Protein AF-A0AAD8R5W6-F1 (afdb_monomer_lite)

Sequence (79 aa):
MSREALEKSRHLNGDSFTIRCDIVVAQEDVTSPCLDLEVPPSEMKQNFLDLLHAGKGTDVVFEVGGEMFAAHRSVLAGE

pLDDT: mean 86.81, std 10.65, range [49.09, 97.88]

Secondary structure (DSSP, 8-state):
--HHHHHTSTT-BTTB----------------------PPPP-HHHHHHHHHHTTTT--EEEEETTEEEEE-HHHHT--

Organism: Lolium multiflorum (NCBI:txid4521)

InterPro domains:
  IPR000210 BTB/POZ domain [PS50097] (58-79)
  IPR011333 SKP1/BTB/POZ domain superfamily [G3DSA:3.30.710.10] (24-79)
  IPR011333 SKP1/BTB/POZ domain superfamily [SSF54695] (33-77)
  IPR045005 BTB/POZ and MATH domain-containing protein 1-6 [PTHR26379] (1-77)

Foldseek 3Di:
DDPVVVVPDPQDDPPDGDDDDDDDDDDDPPPPPPPPPPDPDDCVVVVQVVCQVVVHQFDDWDQDPNDIGTHHPVVVPDD

Structure (mmCIF, N/CA/C/O backbone):
data_AF-A0AAD8R5W6-F1
#
_entry.id   AF-A0AAD8R5W6-F1
#
loop_
_atom_site.group_PDB
_atom_site.id
_atom_site.type_symbol
_atom_site.label_atom_id
_atom_site.label_alt_id
_atom_site.label_comp_id
_atom_site.label_asym_id
_atom_site.label_entity_id
_atom_site.label_seq_id
_atom_site.pdbx_PDB_ins_code
_atom_site.Cartn_x
_atom_site.Cartn_y
_atom_site.Cartn_z
_atom_site.occupancy
_atom_site.B_iso_or_equiv
_atom_site.auth_seq_id
_atom_site.auth_comp_id
_atom_site.auth_asym_id
_atom_site.auth_atom_id
_atom_site.pdbx_PDB_model_num
ATOM 1 N N . MET A 1 1 ? -30.289 2.430 49.330 1.00 68.25 1 MET A N 1
ATOM 2 C CA . MET A 1 1 ? -31.756 2.261 49.409 1.00 68.25 1 MET A CA 1
ATOM 3 C C . MET A 1 1 ? -32.036 1.082 50.321 1.00 68.25 1 MET A C 1
ATOM 5 O O . MET A 1 1 ? -31.432 0.041 50.09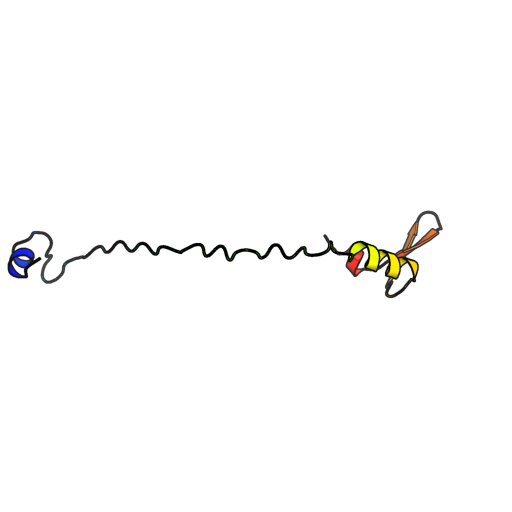1 1.00 68.25 1 MET A O 1
ATOM 9 N N . SER A 1 2 ? -32.856 1.239 51.363 1.00 83.88 2 SER A N 1
ATOM 10 C CA . SER A 1 2 ? -33.285 0.092 52.176 1.00 83.88 2 SER A CA 1
ATOM 11 C C . SER A 1 2 ? -34.462 -0.620 51.505 1.00 83.88 2 SER A C 1
ATOM 13 O O . SER A 1 2 ? -35.159 -0.034 50.671 1.00 83.88 2 SER A O 1
ATOM 15 N N . ARG A 1 3 ? -34.680 -1.883 51.866 1.00 84.25 3 ARG A N 1
ATOM 16 C CA . ARG A 1 3 ? -35.759 -2.709 51.318 1.00 84.25 3 ARG A CA 1
ATOM 17 C C . ARG A 1 3 ? -37.136 -2.089 51.578 1.00 84.25 3 ARG A C 1
ATOM 19 O O . ARG A 1 3 ? -37.942 -1.986 50.660 1.00 84.25 3 ARG A O 1
ATOM 26 N N . GLU A 1 4 ? -37.369 -1.591 52.789 1.00 88.88 4 GLU A N 1
ATOM 27 C CA . GLU A 1 4 ? -38.651 -1.000 53.194 1.00 88.88 4 GLU A CA 1
ATOM 28 C C . GLU A 1 4 ? -38.958 0.281 52.407 1.00 88.88 4 GLU A C 1
ATOM 30 O O . GLU A 1 4 ? -40.117 0.598 52.141 1.00 88.88 4 GLU A O 1
ATOM 35 N N . ALA A 1 5 ? -37.920 1.034 52.031 1.00 88.31 5 ALA A N 1
ATOM 36 C CA . ALA A 1 5 ? -38.063 2.231 51.211 1.00 88.31 5 ALA A CA 1
ATOM 37 C C . ALA A 1 5 ? -38.427 1.890 49.757 1.00 88.31 5 ALA A C 1
ATOM 39 O O . ALA A 1 5 ? -39.201 2.622 49.143 1.00 88.31 5 ALA A O 1
ATOM 40 N N . LEU A 1 6 ? -37.901 0.784 49.216 1.00 85.25 6 LEU A N 1
ATOM 41 C CA . LEU A 1 6 ? -38.222 0.311 47.868 1.00 85.25 6 LEU A CA 1
ATOM 42 C C . LEU A 1 6 ? -39.656 -0.231 47.790 1.00 85.25 6 LEU A C 1
ATOM 44 O O . LEU A 1 6 ? -40.390 0.168 46.887 1.00 85.25 6 LEU A O 1
ATOM 48 N N . GLU A 1 7 ? -40.068 -1.053 48.764 1.00 87.50 7 GLU A N 1
ATOM 49 C CA . GLU A 1 7 ? -41.418 -1.643 48.858 1.00 87.50 7 GLU A CA 1
ATOM 50 C C . GLU A 1 7 ? -42.524 -0.579 48.977 1.00 87.50 7 GLU A C 1
ATOM 52 O O . GLU A 1 7 ? -43.621 -0.755 48.455 1.00 87.50 7 GLU A O 1
ATOM 57 N N . LYS A 1 8 ? -42.236 0.556 49.629 1.00 88.50 8 LYS A N 1
ATOM 58 C CA . LYS A 1 8 ? -43.167 1.694 49.748 1.00 88.50 8 LYS A CA 1
ATOM 59 C C . LYS A 1 8 ? -43.113 2.663 48.564 1.00 88.50 8 LYS A C 1
ATOM 61 O O . LYS A 1 8 ? -43.880 3.625 48.525 1.00 88.50 8 LYS A O 1
ATOM 66 N N . SER A 1 9 ? -42.185 2.471 47.630 1.00 85.00 9 SER A N 1
ATOM 67 C CA . SER A 1 9 ? -41.995 3.383 46.507 1.00 85.00 9 SER A CA 1
ATOM 68 C C . SER A 1 9 ? -42.846 2.997 45.299 1.00 85.00 9 SER A C 1
ATOM 70 O O . SER A 1 9 ? -43.115 1.834 45.033 1.00 85.00 9 SER A O 1
ATOM 72 N N . ARG A 1 10 ? -43.171 3.997 44.480 1.00 88.25 10 ARG A N 1
ATOM 73 C CA . ARG A 1 10 ? -43.830 3.844 43.171 1.00 88.25 10 ARG A CA 1
ATOM 74 C C . ARG A 1 10 ? -42.942 3.235 42.070 1.00 88.25 10 ARG A C 1
ATOM 76 O O . ARG A 1 10 ? -43.356 3.204 40.918 1.00 88.25 10 ARG A O 1
ATOM 83 N N . HIS A 1 11 ? -41.715 2.826 42.400 1.00 84.62 11 HIS A N 1
ATOM 84 C CA . HIS A 1 11 ? -40.758 2.241 41.453 1.00 84.62 11 HIS A CA 1
ATOM 85 C C . HIS A 1 11 ? -40.842 0.710 41.395 1.00 84.62 11 HIS A C 1
ATOM 87 O O . HIS A 1 11 ? -40.247 0.109 40.503 1.00 84.62 11 HIS A O 1
ATOM 93 N N . LEU A 1 12 ? -41.570 0.095 42.332 1.00 89.69 12 LEU A N 1
ATOM 94 C CA . LEU A 1 12 ? -41.894 -1.324 42.315 1.00 89.69 12 LEU A CA 1
ATOM 95 C C . LEU A 1 12 ? -43.196 -1.526 41.524 1.00 89.69 12 LEU A C 1
ATOM 97 O O . LEU A 1 12 ? -44.221 -0.920 41.835 1.00 89.69 12 LEU A O 1
ATOM 101 N N . ASN A 1 13 ? -43.152 -2.365 40.495 1.00 85.31 13 ASN A N 1
ATOM 102 C CA . ASN A 1 13 ? -44.308 -2.786 39.715 1.00 85.31 13 ASN A CA 1
ATOM 103 C C . ASN A 1 13 ? -44.528 -4.289 39.930 1.00 85.31 13 ASN A C 1
ATOM 105 O O . ASN A 1 13 ? -43.832 -5.120 39.336 1.00 85.31 13 ASN A O 1
ATOM 109 N N . GLY A 1 14 ? -45.458 -4.635 40.823 1.00 85.56 14 GLY A N 1
ATOM 110 C CA . GLY A 1 14 ? -45.619 -6.008 41.302 1.00 85.56 14 GLY A CA 1
ATOM 111 C C . GLY A 1 14 ? -44.389 -6.455 42.096 1.00 85.56 14 GLY A C 1
ATOM 112 O O . GLY A 1 14 ? -44.092 -5.868 43.130 1.00 85.56 14 GLY A O 1
ATOM 113 N N . ASP A 1 15 ? -43.672 -7.459 41.587 1.00 85.50 15 ASP A N 1
ATOM 114 C CA . ASP A 1 15 ? -42.435 -8.004 42.180 1.00 85.50 15 ASP A CA 1
ATOM 115 C C . ASP A 1 15 ? -41.174 -7.608 41.382 1.00 85.50 15 ASP A C 1
ATOM 117 O O . ASP A 1 15 ? -40.147 -8.281 41.399 1.00 85.50 15 ASP A O 1
ATOM 121 N N . SER A 1 16 ? -41.258 -6.528 40.598 1.00 88.12 16 SER A N 1
ATOM 122 C CA . SER A 1 16 ? -40.182 -6.103 39.699 1.00 88.12 16 SER A CA 1
ATOM 123 C C . SER A 1 16 ? -39.898 -4.610 39.807 1.00 88.12 16 SER A C 1
ATOM 125 O O . SER A 1 16 ? -40.778 -3.809 40.115 1.00 88.12 16 SER A O 1
ATOM 127 N N . PHE A 1 17 ? -38.657 -4.220 39.537 1.00 90.44 17 PHE A N 1
ATOM 128 C CA . PHE A 1 17 ? -38.244 -2.826 39.404 1.00 90.44 17 PHE A CA 1
ATOM 129 C C . PHE A 1 17 ? -37.106 -2.732 38.386 1.00 90.44 17 PHE A C 1
ATOM 131 O O . PHE A 1 17 ? -36.464 -3.730 38.057 1.00 90.44 17 PHE A O 1
ATOM 138 N N . THR A 1 18 ? -36.852 -1.530 37.875 1.00 89.12 18 THR A N 1
ATOM 139 C CA . THR A 1 18 ? -35.811 -1.294 36.869 1.00 89.12 18 THR A CA 1
ATOM 140 C C . THR A 1 18 ? -34.714 -0.413 37.441 1.00 89.12 18 THR A C 1
ATOM 142 O O . THR A 1 18 ? -34.985 0.641 38.014 1.00 89.12 18 THR A O 1
ATOM 145 N N . ILE A 1 19 ? -33.466 -0.834 37.248 1.00 91.12 19 ILE A N 1
ATOM 146 C CA . ILE A 1 19 ? -32.276 -0.050 37.573 1.00 91.12 19 ILE A CA 1
ATOM 147 C C . ILE A 1 19 ? -31.653 0.404 36.255 1.00 91.12 19 ILE A C 1
ATOM 149 O O . ILE A 1 19 ? -31.371 -0.427 35.393 1.00 91.12 19 ILE A O 1
ATOM 153 N N . ARG A 1 20 ? -31.427 1.713 36.098 1.00 91.38 20 ARG A N 1
ATOM 154 C CA . ARG A 1 20 ? -30.592 2.240 35.015 1.00 91.38 20 ARG A CA 1
ATOM 155 C C . ARG A 1 20 ? -29.172 2.417 35.536 1.00 91.38 20 ARG A C 1
ATOM 157 O O . ARG A 1 20 ? -28.966 3.142 36.506 1.00 91.38 20 ARG A O 1
ATOM 164 N N . CYS A 1 21 ? -28.222 1.768 34.877 1.00 91.94 21 CYS A N 1
ATOM 165 C CA . CYS A 1 21 ? -26.800 1.926 35.139 1.00 91.94 21 CYS A CA 1
ATOM 166 C C . CYS A 1 21 ? -26.158 2.553 33.903 1.00 91.94 21 CYS A C 1
ATOM 168 O O . CYS A 1 21 ? -26.097 1.915 32.855 1.00 91.94 21 CYS A O 1
ATOM 170 N N . ASP A 1 22 ? -25.690 3.789 34.035 1.00 93.38 22 ASP A N 1
ATOM 171 C CA . ASP A 1 22 ? -24.929 4.471 32.993 1.00 93.38 22 ASP A CA 1
ATOM 172 C C . ASP A 1 22 ? -23.435 4.196 33.255 1.00 93.38 22 ASP A C 1
ATOM 174 O O . ASP A 1 22 ? -22.895 4.609 34.283 1.00 93.38 22 ASP A O 1
ATOM 178 N N . ILE A 1 23 ? -22.784 3.430 32.371 1.00 90.31 23 ILE A N 1
ATOM 179 C CA . ILE A 1 23 ? -21.369 3.044 32.497 1.00 90.31 23 ILE A CA 1
ATOM 180 C C . ILE A 1 23 ? -20.558 3.845 31.484 1.00 90.31 23 ILE A C 1
ATOM 182 O O . ILE A 1 23 ? -20.784 3.740 30.280 1.00 90.31 23 ILE A O 1
ATOM 186 N N . VAL A 1 24 ? -19.587 4.613 31.972 1.00 90.75 24 VAL A N 1
ATOM 187 C CA . VAL A 1 24 ? -18.608 5.306 31.131 1.00 90.75 24 VAL A CA 1
ATOM 188 C C . VAL A 1 24 ? -17.286 4.563 31.247 1.00 90.75 24 VAL A C 1
ATOM 190 O O . VAL A 1 24 ? -16.719 4.468 32.334 1.00 90.75 24 VAL A O 1
ATOM 193 N N . VAL A 1 25 ? -16.802 4.026 30.129 1.00 85.75 25 VAL A N 1
ATOM 194 C CA . VAL A 1 25 ? -15.467 3.428 30.047 1.00 85.75 25 VAL A CA 1
ATOM 195 C C . VAL A 1 25 ? -14.507 4.529 29.620 1.00 85.75 25 VAL A C 1
ATOM 197 O O . VAL A 1 25 ? -14.551 4.981 28.479 1.00 85.75 25 VAL A O 1
ATOM 200 N N . ALA A 1 26 ? -13.671 4.989 30.549 1.00 82.62 26 ALA A N 1
ATOM 201 C CA . ALA A 1 26 ? -12.573 5.883 30.217 1.00 82.62 26 ALA A CA 1
ATOM 202 C C . ALA A 1 26 ? -11.471 5.061 29.542 1.00 82.62 26 ALA A C 1
ATOM 204 O O . ALA A 1 26 ? -10.914 4.146 30.150 1.00 82.62 26 ALA A O 1
ATOM 205 N N . GLN A 1 27 ? -11.189 5.364 28.279 1.00 78.06 27 GLN A N 1
ATOM 206 C CA . GLN A 1 27 ? -9.992 4.883 27.611 1.00 78.06 27 GLN A CA 1
ATOM 207 C C . GLN A 1 27 ? -8.892 5.902 27.893 1.00 78.06 27 GLN A C 1
ATOM 209 O O . GLN A 1 27 ? -9.019 7.071 27.535 1.00 78.06 27 GLN A O 1
ATOM 214 N N . GLU A 1 28 ? -7.845 5.482 28.595 1.00 74.38 28 GLU A N 1
ATOM 215 C CA . GLU A 1 28 ? -6.623 6.271 28.640 1.00 74.38 28 GLU A CA 1
ATOM 216 C C . GLU A 1 28 ? -5.962 6.131 27.272 1.00 74.38 28 GLU A C 1
ATOM 218 O O . GLU A 1 28 ? -5.549 5.034 26.881 1.00 74.38 28 GLU A O 1
ATOM 223 N N . ASP A 1 29 ? -5.895 7.233 26.528 1.00 68.62 29 ASP A N 1
ATOM 224 C CA . ASP A 1 29 ? -5.024 7.328 25.369 1.00 68.62 29 ASP A CA 1
ATOM 225 C C . ASP A 1 29 ? -3.592 7.246 25.889 1.00 68.62 29 ASP A C 1
ATOM 227 O O . ASP A 1 29 ? -2.954 8.248 26.217 1.00 68.62 29 ASP A O 1
ATOM 231 N N . VAL A 1 30 ? -3.072 6.025 26.000 1.00 66.25 30 VAL A N 1
ATOM 232 C CA . VAL A 1 30 ? -1.636 5.809 26.078 1.00 66.25 30 VAL A CA 1
ATOM 233 C C . VAL A 1 30 ? -1.107 6.185 24.701 1.00 66.25 30 VAL A C 1
ATOM 235 O O . VAL A 1 30 ? -0.861 5.334 23.850 1.00 66.25 30 VAL A O 1
ATOM 238 N N . THR A 1 31 ? -0.939 7.485 24.458 1.00 63.41 31 THR A N 1
ATOM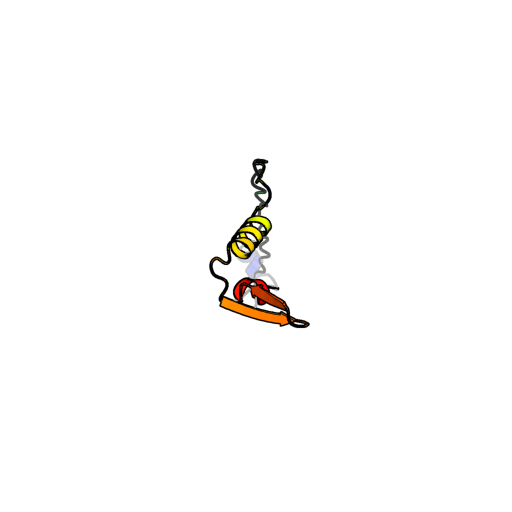 239 C CA . THR A 1 31 ? 0.076 7.949 23.526 1.00 63.41 31 THR A CA 1
ATOM 240 C C . THR A 1 31 ? 1.381 7.445 24.109 1.00 63.41 31 THR A C 1
ATOM 242 O O . THR A 1 31 ? 1.992 8.090 24.963 1.00 63.41 31 THR A O 1
ATOM 245 N N . SER A 1 32 ? 1.772 6.233 23.713 1.00 65.50 32 SER A N 1
ATOM 246 C CA . SER A 1 32 ? 3.149 5.794 23.841 1.00 65.50 32 SER A CA 1
ATOM 247 C C . SER A 1 32 ? 3.999 6.966 23.369 1.00 65.50 32 SER A C 1
ATOM 249 O O . SER A 1 32 ? 3.676 7.507 22.304 1.00 65.50 32 SER A O 1
ATOM 251 N N . PRO A 1 33 ? 5.034 7.398 24.110 1.00 60.09 33 PRO A N 1
ATOM 252 C CA . PRO A 1 33 ? 5.997 8.293 23.510 1.00 60.09 33 PRO A CA 1
ATOM 253 C C . PRO A 1 33 ? 6.482 7.550 22.270 1.00 60.09 33 PRO A C 1
ATOM 255 O O . PRO A 1 33 ? 7.116 6.498 22.383 1.00 60.09 33 PRO A O 1
ATOM 258 N N . CYS A 1 34 ? 6.092 8.033 21.088 1.00 62.53 34 CYS A N 1
ATOM 259 C CA . CYS A 1 34 ? 6.834 7.740 19.887 1.00 62.53 34 CYS A CA 1
ATOM 260 C C . CYS A 1 34 ? 8.230 8.206 20.261 1.00 62.53 34 CYS A C 1
ATOM 262 O O . CYS A 1 34 ? 8.480 9.402 20.364 1.00 62.53 34 CYS A O 1
ATOM 264 N N . LEU A 1 35 ? 9.104 7.266 20.622 1.00 66.00 35 LEU A N 1
ATOM 265 C CA . LEU A 1 35 ? 10.523 7.532 20.569 1.00 66.00 35 LEU A CA 1
ATOM 266 C C . LEU A 1 35 ? 10.697 8.095 19.165 1.00 66.00 35 LEU A C 1
ATOM 268 O O . LEU A 1 35 ? 10.286 7.422 18.215 1.00 66.00 35 LEU A O 1
ATOM 272 N N . ASP A 1 36 ? 11.166 9.337 19.061 1.00 64.31 36 ASP A N 1
ATOM 273 C CA . ASP A 1 36 ? 11.475 10.009 17.801 1.00 64.31 36 ASP A CA 1
ATOM 274 C C . ASP A 1 36 ? 12.647 9.263 17.142 1.00 64.31 36 ASP A C 1
ATOM 276 O O . ASP A 1 36 ? 13.773 9.742 17.036 1.00 64.31 36 ASP A O 1
ATOM 280 N N . LEU A 1 37 ? 12.403 8.004 16.789 1.00 71.31 37 LEU A N 1
ATOM 281 C CA . LEU A 1 37 ? 13.255 7.184 15.974 1.00 71.31 37 LEU A CA 1
ATOM 282 C C . LEU A 1 37 ? 13.056 7.746 14.584 1.00 71.31 37 LEU A C 1
ATOM 284 O O . LEU A 1 37 ? 11.992 7.603 13.982 1.00 71.31 37 LEU A O 1
ATOM 288 N N . GLU A 1 38 ? 14.077 8.447 14.123 1.00 78.06 38 GLU A N 1
ATOM 289 C CA . GLU A 1 38 ? 14.132 8.979 12.778 1.00 78.06 38 GLU A CA 1
ATOM 290 C C . GLU A 1 38 ? 14.056 7.794 11.807 1.00 78.06 38 GLU A C 1
ATOM 292 O O . GLU A 1 38 ? 15.017 7.047 11.611 1.00 78.06 38 GLU A O 1
ATOM 297 N N . VAL A 1 39 ? 12.861 7.550 11.268 1.00 81.19 39 VAL A N 1
ATOM 298 C CA . VAL A 1 39 ? 12.663 6.546 10.227 1.00 81.19 39 VAL A CA 1
ATOM 299 C C . VAL A 1 39 ? 13.238 7.147 8.948 1.00 81.19 39 VAL A C 1
ATOM 301 O O . VAL A 1 39 ? 12.750 8.196 8.513 1.00 81.19 39 VAL A O 1
ATOM 304 N N . PRO A 1 40 ? 14.264 6.531 8.333 1.00 83.62 40 PRO A N 1
ATOM 305 C CA . PRO A 1 40 ? 14.790 7.045 7.085 1.00 83.62 40 PRO A CA 1
ATOM 306 C C . PRO A 1 40 ? 13.687 7.027 6.016 1.00 83.62 40 PRO A C 1
ATOM 308 O O . PRO A 1 40 ? 12.832 6.132 6.013 1.00 83.62 40 PRO A O 1
ATOM 311 N N . PRO A 1 41 ? 13.680 8.008 5.102 1.00 86.75 41 PRO A N 1
ATOM 312 C CA . PRO A 1 41 ? 12.710 8.047 4.021 1.00 86.75 41 PRO A CA 1
ATOM 313 C C . PRO A 1 41 ? 12.784 6.767 3.182 1.00 86.75 41 PRO A C 1
ATOM 315 O O . PRO A 1 41 ? 13.851 6.194 2.970 1.00 86.75 41 PRO A O 1
ATOM 318 N N . SER A 1 42 ? 11.633 6.315 2.689 1.00 89.00 42 SER A N 1
ATOM 319 C CA . SER A 1 42 ? 11.562 5.109 1.865 1.00 89.00 42 SER A CA 1
ATOM 320 C C . SER A 1 42 ? 12.286 5.300 0.530 1.00 89.00 42 SER A C 1
ATOM 322 O O . SER A 1 42 ? 11.946 6.185 -0.255 1.00 89.00 42 SER A O 1
AT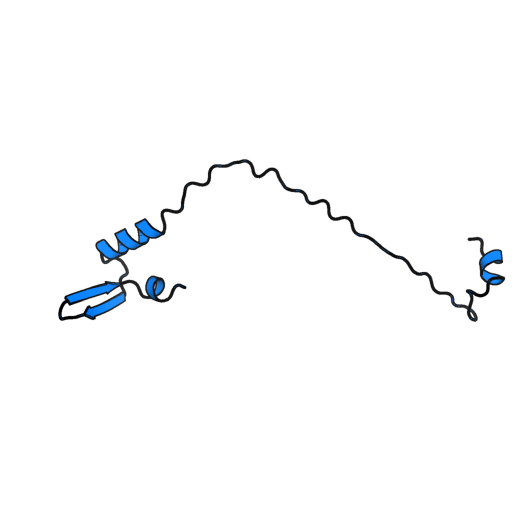OM 324 N N . GLU A 1 43 ? 13.225 4.406 0.230 1.00 93.06 43 GLU A N 1
ATOM 325 C CA . GLU A 1 43 ? 13.934 4.349 -1.058 1.00 93.06 43 GLU A CA 1
ATOM 326 C C . GLU A 1 43 ? 13.208 3.482 -2.101 1.00 93.06 43 GLU A C 1
ATOM 328 O O . GLU A 1 43 ? 13.729 3.205 -3.180 1.00 93.06 43 GLU A O 1
ATOM 333 N N . MET A 1 44 ? 11.975 3.053 -1.810 1.00 90.88 44 MET A N 1
ATOM 334 C CA . MET A 1 44 ? 11.207 2.133 -2.655 1.00 90.88 44 MET A CA 1
ATOM 335 C C . MET A 1 44 ? 11.081 2.623 -4.103 1.00 90.88 44 MET A C 1
ATOM 337 O O . MET A 1 44 ? 11.241 1.838 -5.035 1.00 90.88 44 MET A O 1
ATOM 341 N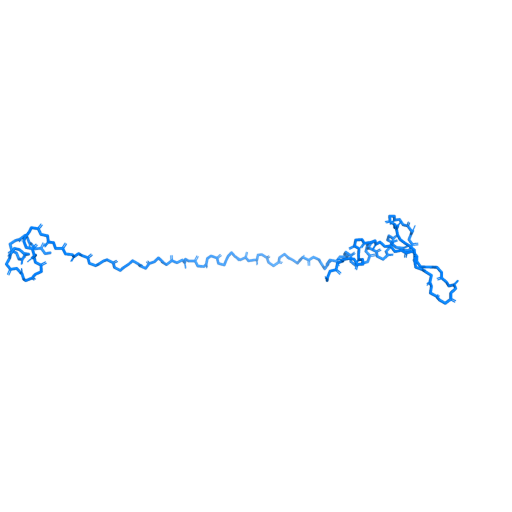 N . LYS A 1 45 ? 10.862 3.929 -4.302 1.00 89.44 45 LYS A N 1
ATOM 342 C CA . LYS A 1 45 ? 10.786 4.530 -5.639 1.00 89.44 45 LYS A CA 1
ATOM 343 C C . LYS A 1 45 ? 12.091 4.354 -6.418 1.00 89.44 45 LYS A C 1
ATOM 345 O O . LYS A 1 45 ? 12.047 3.943 -7.573 1.00 89.44 45 LYS A O 1
ATOM 350 N N . GLN A 1 46 ? 13.232 4.648 -5.794 1.00 93.75 46 GLN A N 1
ATOM 351 C CA . GLN A 1 46 ? 14.532 4.535 -6.455 1.00 93.75 46 GLN A CA 1
ATOM 352 C C . GLN A 1 46 ? 14.854 3.074 -6.775 1.00 93.75 46 GLN A C 1
ATOM 354 O O . GLN A 1 46 ? 15.240 2.767 -7.898 1.00 93.75 46 GLN A O 1
ATOM 359 N N . ASN A 1 47 ? 14.564 2.161 -5.848 1.00 93.12 47 ASN A N 1
ATOM 360 C CA . ASN A 1 47 ? 14.779 0.731 -6.051 1.00 93.12 47 ASN A CA 1
ATOM 361 C C . ASN A 1 47 ? 13.997 0.181 -7.257 1.00 93.12 47 ASN A C 1
ATOM 363 O O . ASN A 1 47 ? 14.529 -0.621 -8.023 1.00 93.12 47 ASN A O 1
ATOM 367 N N . PHE A 1 48 ? 12.748 0.615 -7.469 1.00 92.12 48 PHE A N 1
ATOM 368 C CA . PHE A 1 48 ? 11.993 0.214 -8.662 1.00 92.12 48 PHE A CA 1
ATOM 369 C C . PHE A 1 48 ? 12.539 0.825 -9.953 1.00 92.12 48 PHE A C 1
ATOM 371 O O . PHE A 1 48 ? 12.561 0.137 -10.974 1.00 92.12 48 PHE A O 1
ATOM 378 N N . LEU A 1 49 ? 13.013 2.074 -9.919 1.00 93.25 49 LEU A N 1
ATOM 379 C CA . LEU A 1 49 ? 13.677 2.691 -11.070 1.00 93.25 49 LEU A CA 1
ATOM 380 C C . LEU A 1 49 ? 14.961 1.943 -11.441 1.00 93.25 49 LEU A C 1
ATOM 382 O O . LEU A 1 49 ? 15.196 1.682 -12.616 1.00 93.25 49 LEU A O 1
ATOM 386 N N . ASP A 1 50 ? 15.756 1.531 -10.458 1.00 96.50 50 ASP A N 1
ATOM 387 C CA . ASP A 1 50 ? 16.989 0.783 -10.703 1.00 96.50 50 ASP A CA 1
ATOM 388 C C . ASP A 1 50 ? 16.697 -0.602 -11.296 1.00 96.50 50 ASP A C 1
ATOM 390 O O . ASP A 1 50 ? 17.367 -1.037 -12.235 1.00 96.50 50 ASP A O 1
ATOM 394 N N . LEU A 1 51 ? 15.647 -1.281 -10.813 1.00 95.88 51 LEU A N 1
ATOM 395 C CA . LEU A 1 51 ? 15.167 -2.530 -11.412 1.00 95.88 51 LEU A CA 1
ATOM 396 C C . LEU A 1 51 ? 14.693 -2.329 -12.855 1.00 95.88 51 LEU A C 1
ATOM 398 O O . LEU A 1 51 ? 14.953 -3.184 -13.702 1.00 95.88 51 LEU A O 1
ATOM 402 N N . LEU A 1 52 ? 14.023 -1.210 -13.135 1.00 95.06 52 LEU A N 1
ATOM 403 C CA . LEU A 1 52 ? 13.547 -0.859 -14.469 1.00 95.06 52 LEU A CA 1
ATOM 404 C C . LEU A 1 52 ? 14.721 -0.609 -15.421 1.00 95.06 52 LEU A C 1
ATOM 406 O O . LEU A 1 52 ? 14.767 -1.203 -16.495 1.00 95.06 52 LEU A O 1
ATOM 410 N N . HIS A 1 53 ? 15.704 0.191 -15.002 1.00 94.88 53 HIS A N 1
ATOM 411 C CA . HIS A 1 53 ? 16.919 0.461 -15.774 1.00 94.88 53 HIS A CA 1
ATOM 412 C C . HIS A 1 53 ? 17.747 -0.803 -16.025 1.00 94.88 53 HIS A C 1
ATOM 414 O O . HIS A 1 53 ? 18.306 -0.971 -17.106 1.00 94.88 53 HIS A O 1
ATOM 420 N N . ALA A 1 54 ? 17.803 -1.713 -15.051 1.00 95.62 54 ALA A N 1
ATOM 421 C CA . ALA A 1 54 ? 18.459 -3.008 -15.203 1.00 95.62 54 ALA A CA 1
ATOM 422 C C . ALA A 1 54 ? 17.639 -4.020 -16.030 1.00 95.62 54 ALA A C 1
ATOM 424 O O . ALA A 1 54 ? 18.119 -5.128 -16.274 1.00 95.62 54 ALA A O 1
ATOM 425 N N . GLY A 1 55 ? 16.397 -3.695 -16.412 1.00 92.56 55 GLY A N 1
ATOM 426 C CA . GLY A 1 55 ? 15.472 -4.615 -17.082 1.00 92.56 55 GLY A CA 1
ATOM 427 C C . GLY A 1 55 ? 15.088 -5.831 -16.230 1.00 92.56 55 GL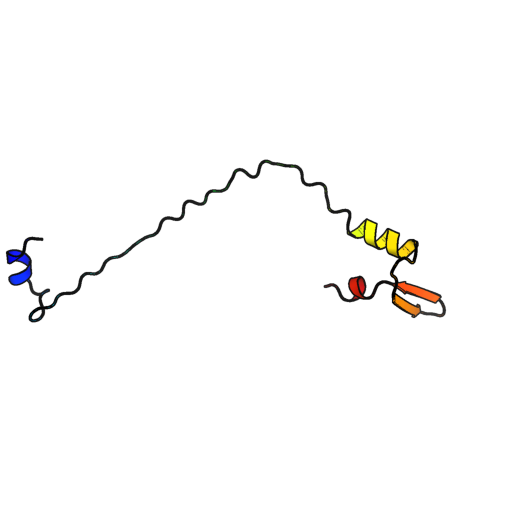Y A C 1
ATOM 428 O O . GLY A 1 55 ? 14.643 -6.852 -16.751 1.00 92.56 55 GLY A O 1
ATOM 429 N N . LYS A 1 56 ? 15.295 -5.774 -14.911 1.00 95.50 56 LYS A N 1
ATOM 430 C CA . LYS A 1 56 ? 15.093 -6.916 -14.023 1.00 95.50 56 LYS A CA 1
ATOM 431 C C . LYS A 1 56 ? 13.629 -7.009 -13.618 1.00 95.50 56 LYS A C 1
ATOM 433 O O . LYS A 1 56 ? 13.094 -6.120 -12.958 1.00 95.50 56 LYS A O 1
ATOM 438 N N . GLY A 1 57 ? 13.007 -8.134 -13.962 1.00 92.19 57 GLY A N 1
ATOM 439 C CA . GLY A 1 57 ? 11.618 -8.422 -13.604 1.00 92.19 57 GLY A CA 1
ATOM 440 C C . GLY A 1 57 ? 10.589 -7.632 -14.410 1.00 92.19 57 GLY A C 1
ATOM 441 O O . GLY A 1 57 ? 9.417 -7.664 -14.048 1.00 92.19 57 GLY A O 1
ATOM 442 N N . THR A 1 58 ? 11.001 -6.937 -15.473 1.00 96.25 58 THR A N 1
ATOM 443 C CA . THR A 1 58 ? 10.061 -6.362 -16.434 1.00 96.25 58 THR A CA 1
ATOM 444 C C . THR A 1 58 ? 9.360 -7.495 -17.180 1.00 96.25 58 THR A C 1
ATOM 446 O O . THR A 1 58 ? 9.981 -8.455 -17.637 1.00 96.25 58 THR A O 1
ATOM 449 N N . ASP A 1 59 ? 8.040 -7.413 -17.247 1.00 96.81 59 ASP A N 1
ATOM 450 C CA . ASP A 1 59 ? 7.160 -8.461 -17.765 1.00 96.81 59 ASP A CA 1
ATOM 451 C C . ASP A 1 59 ? 6.179 -7.933 -18.822 1.00 96.81 59 ASP A C 1
ATOM 453 O O . ASP A 1 59 ? 5.395 -8.698 -19.386 1.00 96.81 59 ASP A O 1
ATOM 457 N N . VAL A 1 60 ? 6.255 -6.635 -19.132 1.00 95.94 60 VAL A N 1
ATOM 458 C CA . VAL A 1 60 ? 5.563 -5.976 -20.246 1.00 95.94 60 VAL A CA 1
ATOM 459 C C . VAL A 1 60 ? 6.491 -5.030 -20.992 1.00 95.94 60 VAL A C 1
ATOM 461 O O . VAL A 1 60 ? 7.448 -4.498 -20.429 1.00 95.94 60 VAL A O 1
ATOM 464 N N . VAL A 1 61 ? 6.175 -4.803 -22.267 1.00 97.19 61 VAL A N 1
ATOM 465 C CA . VAL A 1 61 ? 6.842 -3.828 -23.133 1.00 97.19 61 VAL A CA 1
ATOM 466 C C . VAL A 1 61 ? 5.775 -3.040 -23.891 1.00 97.19 61 VAL A C 1
ATOM 468 O O . VAL A 1 61 ? 4.852 -3.637 -24.443 1.00 97.19 61 VAL A O 1
ATOM 471 N N . PHE A 1 62 ? 5.903 -1.716 -23.923 1.00 97.19 62 PHE A N 1
ATOM 472 C CA . PHE A 1 62 ? 5.057 -0.822 -24.715 1.00 97.19 62 PHE A CA 1
ATOM 473 C C . PHE A 1 62 ? 5.806 -0.343 -25.949 1.00 97.19 62 PHE A C 1
ATOM 475 O O . PHE A 1 62 ? 6.964 0.046 -25.840 1.00 97.19 62 PHE A O 1
ATOM 482 N N . GLU A 1 63 ? 5.137 -0.317 -27.097 1.00 97.88 63 GLU A N 1
ATOM 483 C CA . GLU A 1 63 ? 5.633 0.369 -28.287 1.00 97.88 63 GLU A CA 1
ATOM 484 C C . GLU A 1 63 ? 4.937 1.727 -28.409 1.00 97.88 63 GLU A C 1
ATOM 486 O O . GLU A 1 63 ? 3.709 1.798 -28.493 1.00 97.88 63 GLU A O 1
ATOM 491 N N . VAL A 1 64 ? 5.712 2.812 -28.406 1.00 96.50 64 VAL A N 1
ATOM 492 C CA . VAL A 1 64 ? 5.198 4.182 -28.511 1.00 96.50 64 VAL A CA 1
ATOM 493 C C . VAL A 1 64 ? 6.020 4.923 -29.553 1.00 96.50 64 VAL A C 1
ATOM 495 O O . VAL A 1 64 ? 7.216 5.126 -29.380 1.00 96.50 64 VAL A O 1
ATOM 498 N N . GLY A 1 65 ? 5.393 5.301 -30.670 1.00 95.88 65 GLY A N 1
ATOM 499 C CA . GLY A 1 65 ? 6.084 6.026 -31.743 1.00 95.88 65 GLY A CA 1
ATOM 500 C C . GLY A 1 65 ? 7.256 5.262 -32.379 1.00 95.88 65 GLY A C 1
ATOM 501 O O . GLY A 1 65 ? 8.144 5.895 -32.940 1.00 95.88 65 GLY A O 1
ATOM 502 N N . GLY A 1 66 ? 7.266 3.926 -32.292 1.00 96.88 66 GLY A N 1
ATOM 503 C CA . GLY A 1 66 ? 8.349 3.065 -32.783 1.00 96.88 66 GLY A CA 1
ATOM 504 C C . GLY A 1 66 ? 9.460 2.781 -31.764 1.00 96.88 66 GLY A C 1
ATOM 505 O O . GLY A 1 66 ? 10.389 2.039 -32.077 1.00 96.88 66 GLY A O 1
ATOM 506 N N . GLU A 1 67 ? 9.372 3.326 -30.549 1.00 97.19 67 GLU A N 1
ATOM 507 C CA . GLU A 1 67 ? 10.295 3.030 -29.449 1.00 97.19 67 GLU A CA 1
ATOM 508 C C . GLU A 1 67 ? 9.687 2.016 -28.474 1.00 97.19 67 GLU A C 1
ATOM 510 O O . GLU A 1 67 ? 8.485 2.043 -28.208 1.00 97.19 67 GLU A O 1
ATOM 515 N N . MET A 1 68 ? 10.520 1.121 -27.932 1.00 96.81 68 MET A N 1
ATOM 516 C CA . MET A 1 68 ? 10.096 0.083 -26.988 1.00 96.81 68 MET A CA 1
ATOM 517 C C . MET A 1 68 ? 10.458 0.438 -25.542 1.00 96.81 68 MET A C 1
ATOM 519 O O . MET A 1 68 ? 11.619 0.698 -25.233 1.00 96.81 68 MET A O 1
ATOM 523 N N . PHE A 1 69 ? 9.478 0.356 -24.642 1.00 95.81 69 PHE A N 1
ATOM 524 C CA . PHE A 1 69 ? 9.607 0.667 -23.218 1.00 95.81 69 PHE A CA 1
ATOM 525 C C . PHE A 1 69 ? 9.242 -0.554 -22.374 1.00 95.81 69 PHE A C 1
ATOM 527 O O . PHE A 1 69 ? 8.067 -0.898 -22.248 1.00 95.81 69 PHE A O 1
ATOM 534 N N . ALA A 1 70 ? 10.243 -1.219 -21.796 1.00 96.69 70 ALA A N 1
ATOM 535 C CA . ALA A 1 70 ? 10.008 -2.285 -20.826 1.00 96.69 70 ALA A CA 1
ATOM 536 C C . ALA A 1 70 ? 9.471 -1.702 -19.512 1.00 96.69 70 ALA A C 1
ATOM 538 O O . ALA A 1 70 ? 9.855 -0.600 -19.132 1.00 96.69 70 ALA A O 1
ATOM 539 N N . ALA A 1 71 ? 8.602 -2.433 -18.818 1.00 95.88 71 ALA A N 1
ATOM 540 C CA . ALA A 1 71 ? 8.034 -2.013 -17.542 1.00 95.88 71 ALA A CA 1
ATOM 541 C C . ALA A 1 71 ? 7.596 -3.207 -16.680 1.00 95.88 71 ALA A C 1
ATOM 543 O O . ALA A 1 71 ? 7.552 -4.351 -17.140 1.00 95.88 71 ALA A O 1
ATOM 544 N N . HIS A 1 72 ? 7.269 -2.928 -15.417 1.00 95.62 72 HIS A N 1
ATOM 545 C CA . HIS A 1 72 ? 6.717 -3.895 -14.467 1.00 95.62 72 HIS A CA 1
ATOM 546 C C . HIS A 1 72 ? 5.196 -3.748 -14.384 1.00 95.62 72 HIS A C 1
ATOM 548 O O . HIS A 1 72 ? 4.694 -2.684 -14.013 1.00 95.62 72 HIS A O 1
ATOM 554 N N . ARG A 1 73 ? 4.441 -4.818 -14.646 1.00 94.06 73 ARG A N 1
ATOM 555 C CA . ARG A 1 73 ? 2.969 -4.819 -14.537 1.00 94.06 73 ARG A CA 1
ATOM 556 C C . ARG A 1 73 ? 2.483 -4.430 -13.151 1.00 94.06 73 ARG A C 1
ATOM 558 O O . ARG A 1 73 ? 1.492 -3.722 -13.039 1.00 94.06 73 ARG A O 1
ATOM 565 N N . SER A 1 74 ? 3.171 -4.888 -12.108 1.00 90.75 74 SER A N 1
ATOM 566 C CA . SER A 1 74 ? 2.816 -4.593 -10.717 1.00 90.75 74 SER A CA 1
ATOM 567 C C . SER A 1 74 ? 2.910 -3.106 -10.387 1.00 90.75 74 SER A C 1
ATOM 569 O O . SER A 1 74 ? 2.069 -2.604 -9.653 1.00 90.75 74 SER A O 1
ATOM 571 N N . VAL A 1 75 ? 3.899 -2.403 -10.946 1.00 90.75 75 VAL A N 1
ATOM 572 C CA . VAL A 1 75 ? 4.077 -0.958 -10.739 1.00 90.75 75 VAL A CA 1
ATOM 573 C C . VAL A 1 75 ? 3.032 -0.170 -11.528 1.00 90.75 75 VAL A C 1
ATOM 575 O O . VAL A 1 75 ? 2.500 0.806 -11.020 1.00 90.75 75 VAL A O 1
ATOM 578 N N . LEU A 1 76 ? 2.687 -0.620 -12.737 1.00 91.19 76 LEU A N 1
ATOM 579 C CA . LEU A 1 76 ? 1.643 0.008 -13.558 1.00 91.19 76 LEU A CA 1
ATOM 580 C C . LEU A 1 76 ? 0.224 -0.216 -13.022 1.00 91.19 76 LEU A C 1
ATOM 582 O O . LEU A 1 76 ? -0.663 0.580 -13.307 1.00 91.19 76 LEU A O 1
ATOM 586 N N . ALA A 1 77 ? 0.004 -1.315 -12.300 1.00 89.56 77 ALA A N 1
ATOM 587 C CA . ALA A 1 77 ? -1.278 -1.658 -11.690 1.00 89.56 77 ALA A CA 1
ATOM 588 C C . ALA A 1 77 ? -1.446 -1.104 -10.262 1.00 89.56 77 ALA A C 1
ATOM 590 O O . ALA A 1 77 ? -2.483 -1.347 -9.648 1.00 89.56 77 ALA A O 1
ATOM 591 N N . GLY A 1 78 ? -0.431 -0.424 -9.719 1.00 77.69 78 GLY A N 1
ATOM 592 C CA . GLY A 1 78 ? -0.515 0.257 -8.428 1.00 77.69 78 GLY A CA 1
ATOM 593 C C . GLY A 1 78 ? -1.239 1.598 -8.551 1.00 77.69 78 GLY A C 1
ATOM 594 O O . GLY A 1 78 ? -1.034 2.310 -9.533 1.00 77.69 78 GLY A O 1
ATOM 595 N N . GLU A 1 79 ? -2.079 1.914 -7.561 1.00 49.09 79 GLU A N 1
ATOM 596 C CA . GLU A 1 79 ? -2.801 3.193 -7.438 1.00 49.09 79 GLU A CA 1
ATOM 597 C C . GLU A 1 79 ? -1.972 4.295 -6.769 1.00 4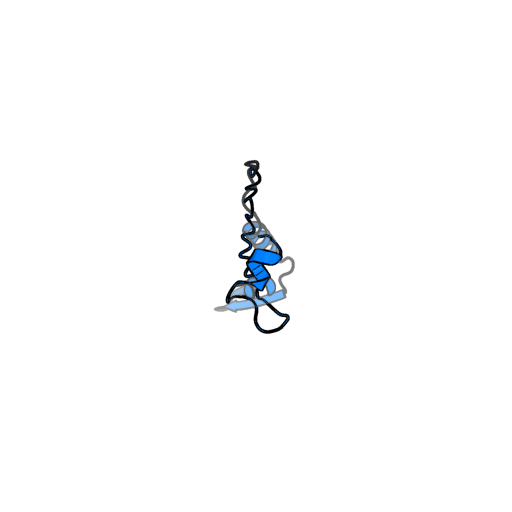9.09 79 GLU A C 1
ATOM 599 O O . GLU A 1 79 ? -1.240 3.985 -5.796 1.00 49.09 79 GLU A O 1
#

Radius of gyration: 34.55 Å; chains: 1; bounding box: 64×18×86 Å